Protein AF-A0A7R8ZG85-F1 (afdb_monomer_lite)

Sequence (135 aa):
MIFNLDDEHNVTETVLSVAPLQSQLGRVRPRSPQRVRIQPVKHQHTPPRERYGVDITPLSYVPGGKIEKYLGNLNFFFIRESTGIRECGGLSGFVHSFVTEVLAIVRAHVTALGGNAMVAYFISECILYHNPHKN

Organism: Timema douglasi (NCBI:txid61478)

Foldseek 3Di:
DDDDDDDDDDDDDDDDDDDDDDDDDDDDDPDDPDPPPPPPPPPPPDDPPPLPWAAEELAQADPPDDDPDDLDDDDDDDDDDDQDQPVQVHPVSVVVVVVVVVVVVVGVVCVVSVHRYDYNDDDPDDDDDDDPVRD

Structure (mmCIF, N/CA/C/O backbone):
data_AF-A0A7R8ZG85-F1
#
_entry.id   AF-A0A7R8ZG85-F1
#
loop_
_atom_site.group_PDB
_atom_site.id
_atom_site.type_symbol
_atom_site.label_atom_id
_atom_site.label_alt_id
_atom_site.label_comp_id
_atom_site.label_asym_id
_atom_site.label_entity_id
_atom_site.label_seq_id
_atom_site.pdbx_PDB_ins_code
_atom_site.Cartn_x
_atom_site.Cartn_y
_atom_site.Cartn_z
_atom_site.occupancy
_atom_site.B_iso_or_equiv
_atom_site.auth_seq_id
_atom_site.auth_comp_id
_atom_site.auth_asym_id
_atom_site.auth_atom_id
_atom_site.pdbx_PDB_model_num
ATOM 1 N N . MET A 1 1 ? -11.585 -18.136 -9.355 1.00 33.88 1 MET A N 1
ATOM 2 C CA . MET A 1 1 ? -11.687 -19.434 -10.053 1.00 33.88 1 MET A CA 1
ATOM 3 C C . MET A 1 1 ? -11.149 -20.480 -9.096 1.00 33.88 1 MET A C 1
ATOM 5 O O . MET A 1 1 ? -10.070 -20.262 -8.566 1.00 33.88 1 MET A O 1
ATOM 9 N N . ILE A 1 2 ? -11.937 -21.502 -8.771 1.00 27.31 2 ILE A N 1
ATOM 10 C CA . ILE A 1 2 ? -11.595 -22.532 -7.781 1.00 27.31 2 ILE A CA 1
ATOM 11 C C . ILE A 1 2 ? -11.533 -23.866 -8.520 1.00 27.31 2 ILE A C 1
ATOM 13 O O . ILE A 1 2 ? -12.447 -24.175 -9.281 1.00 27.31 2 ILE A O 1
ATOM 17 N N . PHE A 1 3 ? -10.463 -24.622 -8.288 1.00 40.59 3 PHE A N 1
ATOM 18 C CA . PHE A 1 3 ? -10.342 -26.025 -8.670 1.00 40.59 3 PHE A CA 1
ATOM 19 C C . PHE A 1 3 ? -10.447 -26.877 -7.403 1.00 40.59 3 PHE A C 1
ATOM 21 O O . PHE A 1 3 ? -9.854 -26.522 -6.384 1.00 40.59 3 PHE A O 1
ATOM 28 N N . ASN A 1 4 ? -11.187 -27.983 -7.482 1.00 35.12 4 ASN A N 1
ATOM 29 C CA . ASN A 1 4 ? -11.145 -29.058 -6.494 1.00 35.12 4 ASN A CA 1
ATOM 30 C C . ASN A 1 4 ? -10.158 -30.122 -6.990 1.00 35.12 4 ASN A C 1
ATOM 32 O O . ASN A 1 4 ? -10.197 -30.495 -8.162 1.00 35.12 4 ASN A O 1
ATOM 36 N N . LEU A 1 5 ? -9.270 -30.570 -6.104 1.00 44.44 5 LEU A N 1
ATOM 37 C CA . LEU A 1 5 ? -8.438 -31.756 -6.286 1.00 44.44 5 LEU A CA 1
ATOM 38 C C . LEU A 1 5 ? -9.166 -32.917 -5.607 1.00 44.44 5 LEU A C 1
ATOM 40 O O . LEU A 1 5 ? -9.214 -32.968 -4.380 1.00 44.44 5 LEU A O 1
ATOM 44 N N . ASP A 1 6 ? -9.747 -33.804 -6.408 1.00 49.00 6 ASP A N 1
ATOM 45 C CA . ASP A 1 6 ? -10.242 -35.096 -5.939 1.00 49.00 6 ASP A CA 1
ATOM 46 C C . ASP A 1 6 ? -9.100 -36.115 -6.079 1.00 49.00 6 ASP A C 1
ATOM 48 O O . ASP A 1 6 ? -8.894 -36.696 -7.144 1.00 49.00 6 ASP A O 1
ATOM 52 N N . ASP A 1 7 ? -8.338 -36.307 -5.002 1.00 46.00 7 ASP A N 1
ATOM 53 C CA . ASP A 1 7 ? -7.448 -37.458 -4.824 1.00 46.00 7 ASP A CA 1
ATOM 54 C C . ASP A 1 7 ? -8.172 -38.506 -3.967 1.00 46.00 7 ASP A C 1
ATOM 56 O O . ASP A 1 7 ? -8.141 -38.448 -2.739 1.00 46.00 7 ASP A O 1
ATOM 60 N N . GLU A 1 8 ? -8.817 -39.486 -4.603 1.00 36.16 8 GLU A N 1
ATOM 61 C CA . GLU A 1 8 ? -9.139 -40.760 -3.950 1.00 36.16 8 GLU A CA 1
ATOM 62 C C . GLU A 1 8 ? -9.266 -41.889 -4.985 1.00 36.16 8 GLU A C 1
ATOM 64 O O . GLU A 1 8 ? -10.233 -41.970 -5.736 1.00 36.16 8 GLU A O 1
ATOM 69 N N . HIS A 1 9 ? -8.284 -42.792 -5.013 1.00 43.16 9 HIS A N 1
ATOM 70 C CA . HIS A 1 9 ? -8.456 -44.159 -5.510 1.00 43.16 9 HIS A CA 1
ATOM 71 C C . HIS A 1 9 ? -7.779 -45.110 -4.521 1.00 43.16 9 HIS A C 1
ATOM 73 O O . HIS A 1 9 ? -6.597 -45.426 -4.640 1.00 43.16 9 HIS A O 1
ATOM 79 N N . ASN A 1 10 ? -8.542 -45.558 -3.523 1.00 35.50 10 ASN A N 1
ATOM 80 C CA . ASN A 1 10 ? -8.179 -46.701 -2.697 1.00 35.50 10 ASN A CA 1
ATOM 81 C C . ASN A 1 10 ? -8.802 -47.955 -3.326 1.00 35.50 10 ASN A C 1
ATOM 83 O O . ASN A 1 10 ? -10.022 -48.111 -3.364 1.00 35.50 10 ASN A O 1
ATOM 87 N N . VAL A 1 11 ? -7.956 -48.825 -3.874 1.00 33.81 11 VAL A N 1
ATOM 88 C CA . VAL A 1 11 ? -8.349 -50.104 -4.469 1.00 33.81 11 VAL A CA 1
ATOM 89 C C . VAL A 1 11 ? -8.599 -51.101 -3.343 1.00 33.81 11 VAL A C 1
ATOM 91 O O . VAL A 1 11 ? -7.674 -51.470 -2.629 1.00 33.81 11 VAL A O 1
ATOM 94 N N . THR A 1 12 ? -9.831 -51.587 -3.209 1.00 37.31 12 THR A N 1
ATOM 95 C CA . THR A 1 12 ? -10.088 -52.895 -2.590 1.00 37.31 12 THR A CA 1
ATOM 96 C C . THR A 1 12 ? -11.119 -53.652 -3.417 1.00 37.31 12 THR A C 1
ATOM 98 O O . THR A 1 12 ? -12.311 -53.355 -3.421 1.00 37.31 12 THR A O 1
ATOM 101 N N . GLU A 1 13 ? -10.610 -54.630 -4.162 1.00 31.33 13 GLU A N 1
ATOM 102 C CA . GLU A 1 13 ? -11.370 -55.720 -4.755 1.00 31.33 13 GLU A CA 1
ATOM 103 C C . GLU A 1 13 ? -12.037 -56.552 -3.652 1.00 31.33 13 GLU A C 1
ATOM 105 O O . GLU A 1 13 ? -11.422 -56.835 -2.624 1.00 31.33 13 GLU A O 1
ATOM 110 N N . THR A 1 14 ? -13.277 -56.989 -3.877 1.00 32.00 14 THR A N 1
ATOM 111 C CA . THR A 1 14 ? -13.670 -58.412 -3.985 1.00 32.00 14 THR A CA 1
ATOM 112 C C . THR A 1 14 ? -15.198 -58.500 -3.901 1.00 32.00 14 THR A C 1
ATOM 114 O O . THR A 1 14 ? -15.803 -58.239 -2.864 1.00 32.00 14 THR A O 1
ATOM 117 N N . VAL A 1 15 ? -15.832 -58.909 -4.999 1.00 33.78 15 VAL A N 1
ATOM 118 C CA . VAL A 1 15 ? -17.237 -59.338 -5.060 1.00 33.78 15 VAL A CA 1
ATOM 119 C C . VAL A 1 15 ? -17.230 -60.787 -5.540 1.00 33.78 15 VAL A C 1
ATOM 121 O O . VAL A 1 15 ? -16.478 -61.085 -6.463 1.00 33.78 15 VAL A O 1
ATOM 124 N N . LEU A 1 16 ? -18.056 -61.662 -4.944 1.00 34.44 16 LEU A N 1
ATOM 125 C CA . LEU A 1 16 ? -19.057 -62.490 -5.653 1.00 34.44 16 LEU A CA 1
ATOM 126 C C . LEU A 1 16 ? -19.805 -63.485 -4.728 1.00 34.44 16 LEU A C 1
ATOM 128 O O . LEU A 1 16 ? -19.185 -64.378 -4.168 1.00 34.44 16 LEU A O 1
ATOM 132 N N . SER A 1 17 ? -21.148 -63.334 -4.714 1.00 34.19 17 SER A N 1
ATOM 133 C CA . SER A 1 17 ? -22.242 -64.349 -4.765 1.00 34.19 17 SER A CA 1
ATOM 134 C C . SER A 1 17 ? -22.358 -65.395 -3.624 1.00 34.19 17 SER A C 1
ATOM 136 O O . SER A 1 17 ? -21.356 -65.916 -3.170 1.00 34.19 17 SER A O 1
ATOM 138 N N . VAL A 1 18 ? -23.521 -65.801 -3.070 1.00 32.84 18 VAL A N 1
ATOM 139 C CA . VAL A 1 18 ? -24.804 -66.263 -3.663 1.00 32.84 18 VAL A CA 1
ATOM 140 C C . VAL A 1 18 ? -25.911 -66.334 -2.561 1.00 32.84 18 VAL A C 1
ATOM 142 O O . VAL A 1 18 ? -25.589 -66.529 -1.392 1.00 32.84 18 VAL A O 1
ATOM 145 N N . ALA A 1 19 ? -27.205 -66.215 -2.911 1.00 34.56 19 ALA A N 1
ATOM 146 C CA . ALA A 1 19 ? -28.404 -66.402 -2.040 1.00 34.56 19 ALA A CA 1
ATOM 147 C C . ALA A 1 19 ? -28.819 -67.910 -1.916 1.00 34.56 19 ALA A C 1
ATOM 149 O O . ALA A 1 19 ? -28.210 -68.684 -2.658 1.00 34.56 19 ALA A O 1
ATOM 150 N N . PRO A 1 20 ? -29.811 -68.399 -1.096 1.00 41.91 20 PRO A N 1
ATOM 151 C CA . PRO A 1 20 ? -31.228 -67.955 -1.057 1.00 41.91 20 PRO A CA 1
ATOM 152 C C . PRO A 1 20 ? -32.024 -68.115 0.288 1.00 41.91 20 PRO A C 1
ATOM 154 O O . PRO A 1 20 ? -31.490 -68.455 1.337 1.00 41.91 20 PRO A O 1
ATOM 157 N N . LEU A 1 21 ? -33.335 -67.814 0.204 1.00 36.84 21 LEU A N 1
ATOM 158 C CA . LEU A 1 21 ? -34.424 -67.727 1.203 1.00 36.84 21 LEU A CA 1
ATOM 159 C C . LEU A 1 21 ? -34.517 -68.795 2.320 1.00 36.84 21 LEU A C 1
ATOM 161 O O . LEU A 1 21 ? -34.524 -69.985 2.022 1.00 36.84 21 LEU A O 1
ATOM 165 N N . GLN A 1 22 ? -34.908 -68.358 3.534 1.00 35.78 22 GLN A N 1
ATOM 166 C CA . GLN A 1 22 ? -35.977 -68.998 4.329 1.00 35.78 22 GLN A CA 1
ATOM 167 C C . GLN A 1 22 ? -36.549 -68.082 5.437 1.00 35.78 22 GLN A C 1
ATOM 169 O O . GLN A 1 22 ? -35.855 -67.289 6.064 1.00 35.78 22 GLN A O 1
ATOM 174 N N . SER A 1 23 ? -37.863 -68.193 5.628 1.00 38.19 23 SER A N 1
ATOM 175 C CA . SER A 1 23 ? -38.738 -67.510 6.590 1.00 38.19 23 SER A CA 1
ATOM 176 C C . SER A 1 23 ? -38.527 -67.945 8.049 1.00 38.19 23 SER A C 1
ATOM 178 O O . SER A 1 23 ? -38.319 -69.136 8.257 1.00 38.19 23 SER A O 1
ATOM 180 N N . GLN A 1 24 ? -38.744 -67.045 9.029 1.00 35.88 24 GLN A N 1
ATOM 181 C CA . GLN A 1 24 ? -39.649 -67.180 10.206 1.00 35.88 24 GLN A CA 1
ATOM 182 C C . GLN A 1 24 ? -39.291 -66.187 11.347 1.00 35.88 24 GLN A C 1
ATOM 184 O O . GLN A 1 24 ? -38.131 -65.921 11.627 1.00 35.88 24 GLN A O 1
ATOM 189 N N . LEU A 1 25 ? -40.354 -65.639 11.954 1.00 40.06 25 LEU A N 1
ATOM 190 C CA . LEU A 1 25 ? -40.526 -64.938 13.241 1.00 40.06 25 LEU A CA 1
ATOM 191 C C . LEU A 1 25 ? -39.320 -64.292 13.962 1.00 40.06 25 LEU A C 1
ATOM 193 O O . LEU A 1 25 ? -38.458 -64.963 14.514 1.00 40.06 25 LEU A O 1
ATOM 197 N N . GLY A 1 26 ? -39.404 -62.970 14.168 1.00 39.25 26 GLY A N 1
ATOM 198 C CA . GLY A 1 26 ? -38.603 -62.274 15.182 1.00 39.25 26 GLY A CA 1
ATOM 199 C C . GLY A 1 26 ? -38.522 -60.768 14.960 1.00 39.25 26 GLY A C 1
ATOM 200 O O . GLY A 1 26 ? -37.632 -60.268 14.283 1.00 39.25 26 GLY A O 1
ATOM 201 N N . ARG A 1 27 ? -39.464 -60.013 15.527 1.00 48.69 27 ARG A N 1
ATOM 202 C CA . ARG A 1 27 ? -39.500 -58.548 15.459 1.00 48.69 27 ARG A CA 1
ATOM 203 C C . ARG A 1 27 ? -38.385 -57.963 16.338 1.00 48.69 27 ARG A C 1
ATOM 205 O O . ARG A 1 27 ? -38.602 -57.746 17.524 1.00 48.69 27 ARG A O 1
ATOM 212 N N . VAL A 1 28 ? -37.226 -57.647 15.762 1.00 46.44 28 VAL A N 1
ATOM 213 C CA . VAL A 1 28 ? -36.213 -56.795 16.408 1.00 46.44 28 VAL A CA 1
ATOM 214 C C . VAL A 1 28 ? -36.093 -55.517 15.593 1.00 46.44 28 VAL A C 1
ATOM 216 O O . VAL A 1 28 ? -35.582 -55.511 14.479 1.00 46.44 28 VAL A O 1
ATOM 219 N N . ARG A 1 29 ? -36.633 -54.420 16.136 1.00 50.50 29 ARG A N 1
ATOM 220 C CA . ARG A 1 29 ? -36.471 -53.084 15.552 1.00 50.50 29 ARG A CA 1
ATOM 221 C C . ARG A 1 29 ? -34.973 -52.750 15.558 1.00 50.50 29 ARG A C 1
ATOM 223 O O . ARG A 1 29 ? -34.403 -52.711 16.652 1.00 50.50 29 ARG A O 1
ATOM 230 N N . PRO A 1 30 ? -34.328 -52.487 14.410 1.00 50.69 30 PRO A N 1
ATOM 231 C CA . PRO A 1 30 ? -32.962 -51.994 14.423 1.00 50.69 30 PRO A CA 1
ATOM 232 C C . PRO A 1 30 ? -32.973 -50.600 15.056 1.00 50.69 30 PRO A C 1
ATOM 234 O O . PRO A 1 30 ? -33.727 -49.715 14.647 1.00 50.69 30 PRO A O 1
ATOM 237 N N . ARG A 1 31 ? -32.178 -50.427 16.115 1.00 57.62 31 ARG A N 1
ATOM 238 C CA . ARG A 1 31 ? -31.925 -49.114 16.711 1.00 57.62 31 ARG A CA 1
ATOM 239 C C . ARG A 1 31 ? -31.342 -48.224 15.616 1.00 57.62 31 ARG A C 1
ATOM 241 O O . ARG A 1 31 ? -30.381 -48.609 14.957 1.00 57.62 31 ARG A O 1
ATOM 248 N N . SER A 1 32 ? -31.949 -47.058 15.420 1.00 56.03 32 SER A N 1
ATOM 249 C CA . SER A 1 32 ? -31.453 -46.008 14.532 1.00 56.03 32 SER A CA 1
ATOM 250 C C . SER A 1 32 ? -29.955 -45.784 14.772 1.00 56.03 32 SER A C 1
ATOM 252 O O . SER A 1 32 ? -29.579 -45.634 15.941 1.00 56.03 32 SER A O 1
ATOM 254 N N . PRO A 1 33 ? -29.105 -45.746 13.727 1.00 56.94 33 PRO A N 1
ATOM 255 C CA . PRO A 1 33 ? -27.699 -45.428 13.906 1.00 56.94 33 PRO A CA 1
ATOM 256 C C . PRO A 1 33 ? -27.609 -44.070 14.593 1.00 56.94 33 PRO A C 1
ATOM 258 O O . PRO A 1 33 ? -28.224 -43.092 14.159 1.00 56.94 33 PRO A O 1
ATOM 261 N N . GLN A 1 34 ? -26.903 -44.037 15.722 1.00 58.12 34 GLN A N 1
ATOM 262 C CA . GLN A 1 34 ? -26.603 -42.804 16.427 1.00 58.12 34 GLN A CA 1
ATOM 263 C C . GLN A 1 34 ? -25.923 -41.886 15.414 1.00 58.12 34 GLN A C 1
ATOM 265 O O . GLN A 1 34 ? -24.818 -42.169 14.954 1.00 58.12 34 GLN A O 1
ATOM 270 N N . ARG A 1 35 ? -26.617 -40.815 15.020 1.00 51.28 35 ARG A N 1
ATOM 271 C CA . ARG A 1 35 ? -26.054 -39.754 14.194 1.00 51.28 35 ARG A CA 1
ATOM 272 C C . ARG A 1 35 ? -24.849 -39.221 14.956 1.00 51.28 35 ARG A C 1
ATOM 274 O O . ARG A 1 35 ? -25.015 -38.451 15.901 1.00 51.28 35 ARG A O 1
ATOM 281 N N . VAL A 1 36 ? -23.653 -39.662 14.572 1.00 58.69 36 VAL A N 1
ATOM 282 C CA . VAL A 1 36 ? -22.409 -39.053 15.021 1.00 58.69 36 VAL A CA 1
ATOM 283 C C . VAL A 1 36 ? -22.527 -37.602 14.594 1.00 58.69 36 VAL A C 1
ATOM 285 O O . VAL A 1 36 ? -22.575 -37.278 13.408 1.00 58.69 36 VAL A O 1
ATOM 288 N N . ARG A 1 37 ? -22.715 -36.727 15.579 1.00 55.81 37 ARG A N 1
ATOM 289 C CA . ARG A 1 37 ? -22.730 -35.288 15.377 1.00 55.81 37 ARG A CA 1
ATOM 290 C C . ARG A 1 37 ? -21.311 -34.920 14.970 1.00 55.81 37 ARG A C 1
ATOM 292 O O . ARG A 1 37 ? -20.485 -34.637 15.831 1.00 55.81 37 ARG A O 1
ATOM 299 N N . ILE A 1 38 ? -21.036 -34.961 13.667 1.00 58.84 38 ILE A N 1
ATOM 300 C CA . ILE A 1 38 ? -19.872 -34.309 13.083 1.00 58.84 38 ILE A CA 1
ATOM 301 C C . ILE A 1 38 ? -20.067 -32.839 13.430 1.00 58.84 38 ILE A C 1
ATOM 303 O O . ILE A 1 38 ? -20.936 -32.156 12.885 1.00 58.84 38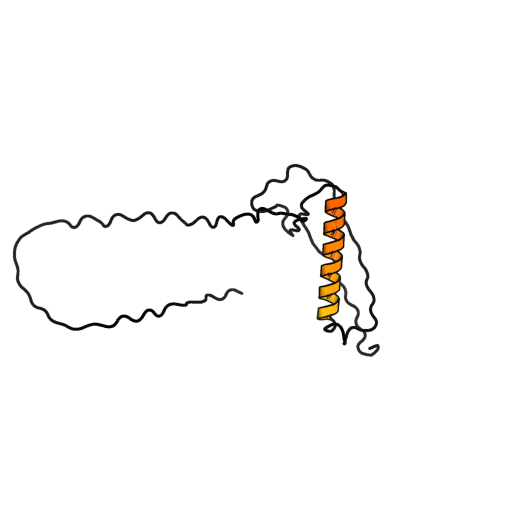 ILE A O 1
ATOM 307 N N . GLN A 1 39 ? -19.363 -32.390 14.466 1.00 62.44 39 GLN A N 1
ATOM 308 C CA . GLN A 1 39 ? -19.280 -30.973 14.756 1.00 62.44 39 GLN A CA 1
ATOM 309 C C . GLN A 1 39 ? -18.689 -30.336 13.497 1.00 62.44 39 GLN A C 1
ATOM 311 O O . GLN A 1 39 ? -17.698 -30.871 12.994 1.00 62.44 39 GLN A O 1
ATOM 316 N N . PRO A 1 40 ? -19.283 -29.262 12.947 1.00 57.03 40 PRO A N 1
ATOM 317 C CA . PRO A 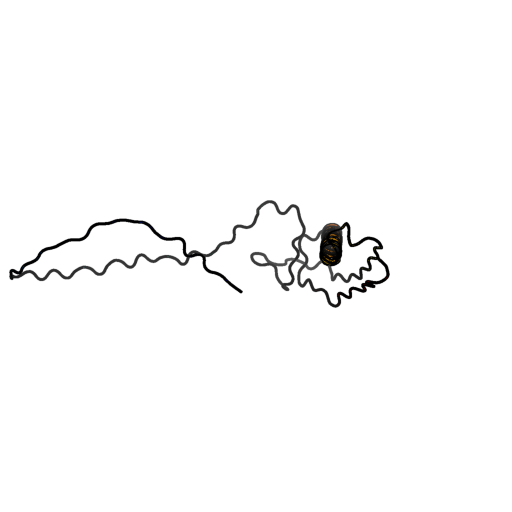1 40 ? -18.650 -28.567 11.841 1.00 57.03 40 PRO A CA 1
ATOM 318 C C . PRO A 1 40 ? -17.253 -28.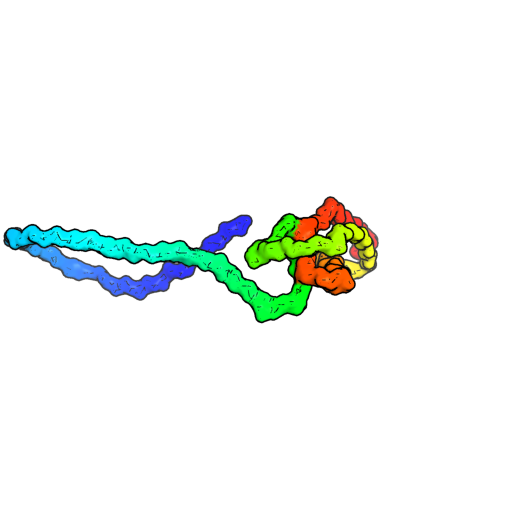195 12.320 1.00 57.03 40 PRO A C 1
ATOM 320 O O . PRO A 1 40 ? -17.108 -27.531 13.352 1.00 57.03 40 PRO A O 1
ATOM 323 N N . VAL A 1 41 ? -16.240 -28.705 11.618 1.00 59.47 41 VAL A N 1
ATOM 324 C CA . VAL A 1 41 ? -14.852 -28.323 11.827 1.00 59.47 41 VAL A CA 1
ATOM 325 C C . VAL A 1 41 ? -14.842 -26.819 11.632 1.00 59.47 41 VAL A C 1
ATOM 327 O O . VAL A 1 41 ? -14.945 -26.318 10.515 1.00 59.47 41 VAL A O 1
ATOM 330 N N . LYS A 1 42 ? -14.829 -26.070 12.737 1.00 58.78 42 LYS A N 1
ATOM 331 C CA . LYS A 1 42 ? -14.530 -24.652 12.670 1.00 58.78 42 LYS A CA 1
ATOM 332 C C . LYS A 1 42 ? -13.137 -24.626 12.073 1.00 58.78 42 LYS A C 1
ATOM 334 O O . LYS A 1 42 ? -12.207 -25.101 12.721 1.00 58.78 42 LYS A O 1
ATOM 339 N N . HIS A 1 43 ? -13.005 -24.115 10.855 1.00 58.28 43 HIS A N 1
ATOM 340 C CA . HIS A 1 43 ? -11.718 -23.710 10.314 1.00 58.28 43 HIS A CA 1
ATOM 341 C C . HIS A 1 43 ? -11.214 -22.560 11.196 1.00 58.28 43 HIS A C 1
ATOM 343 O O . HIS A 1 43 ? -11.330 -21.382 10.869 1.00 58.28 43 HIS A O 1
ATOM 349 N N . GLN A 1 44 ? -10.744 -22.900 12.397 1.00 59.12 44 GLN A N 1
ATOM 350 C CA . GLN A 1 44 ? -9.899 -22.042 13.193 1.00 59.12 44 GLN A CA 1
ATOM 351 C C . GLN A 1 44 ? -8.590 -22.000 12.426 1.00 59.12 44 GLN A C 1
ATOM 353 O O . GLN A 1 44 ? -7.739 -22.870 12.577 1.00 59.12 44 GLN A O 1
ATOM 358 N N . HIS A 1 45 ? -8.463 -21.003 11.553 1.00 60.62 45 HIS A N 1
ATOM 359 C CA . HIS A 1 45 ? -7.154 -20.571 11.111 1.00 60.62 45 HIS A CA 1
ATOM 360 C C . HIS A 1 45 ? -6.364 -20.239 12.376 1.00 60.62 45 HIS A C 1
ATOM 362 O O . HIS A 1 45 ? -6.694 -19.304 13.110 1.00 60.62 45 HIS A O 1
ATOM 368 N N . THR A 1 46 ? -5.380 -21.081 12.674 1.00 58.59 46 THR A N 1
ATOM 369 C CA . THR A 1 46 ? -4.377 -20.826 13.697 1.00 58.59 46 THR A CA 1
ATOM 370 C C . THR A 1 46 ? -3.728 -19.478 13.389 1.00 58.59 46 THR A C 1
ATOM 372 O O . THR A 1 46 ? -3.345 -19.231 12.243 1.00 58.59 46 THR A O 1
ATOM 375 N N . PRO A 1 47 ? -3.598 -18.574 14.372 1.00 55.34 47 PRO A N 1
ATOM 376 C CA . PRO A 1 47 ? -2.795 -17.386 14.165 1.00 55.34 47 PRO A CA 1
ATOM 377 C C . PRO A 1 47 ? -1.335 -17.850 14.095 1.00 55.34 47 PRO A C 1
ATOM 379 O O . PRO A 1 47 ? -0.913 -18.604 14.978 1.00 55.34 47 PRO A O 1
ATOM 382 N N . PRO A 1 48 ? -0.531 -17.419 13.111 1.00 55.38 48 PRO A N 1
ATOM 383 C CA . PRO A 1 48 ? 0.910 -17.564 13.217 1.00 55.38 48 PRO A CA 1
ATOM 384 C C . PRO A 1 48 ? 1.363 -16.731 14.421 1.00 55.38 48 PRO A C 1
ATOM 386 O O . PRO A 1 48 ? 1.419 -15.500 14.375 1.00 55.38 48 PRO A O 1
ATOM 389 N N . ARG A 1 49 ? 1.592 -17.400 15.552 1.00 57.41 49 ARG A N 1
ATOM 390 C CA . ARG A 1 49 ? 2.197 -16.815 16.746 1.00 57.41 49 ARG A CA 1
ATOM 391 C C . ARG A 1 49 ? 3.692 -16.680 16.506 1.00 57.41 49 ARG A C 1
ATOM 393 O O . ARG A 1 49 ? 4.443 -17.512 16.978 1.00 57.41 49 ARG A O 1
ATOM 400 N N . GLU A 1 50 ? 4.052 -15.641 15.759 1.00 52.03 50 GLU A N 1
ATOM 401 C CA . GLU A 1 50 ? 5.316 -14.893 15.821 1.00 52.03 50 GLU A CA 1
ATOM 402 C C . GLU A 1 50 ? 5.192 -13.708 14.843 1.00 52.03 50 GLU A C 1
ATOM 404 O O . GLU A 1 50 ? 5.798 -13.673 13.777 1.00 52.03 50 GLU A O 1
ATOM 409 N N . ARG A 1 51 ? 4.287 -12.758 15.124 1.00 56.66 51 ARG A N 1
ATOM 410 C CA . ARG A 1 51 ? 4.060 -11.594 14.245 1.00 56.66 51 ARG A CA 1
ATOM 411 C C . ARG A 1 51 ? 5.170 -10.564 14.454 1.00 56.66 51 ARG A C 1
ATOM 413 O O . ARG A 1 51 ? 4.943 -9.498 15.015 1.00 56.66 51 ARG A O 1
ATOM 420 N N . TYR A 1 52 ? 6.379 -10.880 14.004 1.00 58.78 52 TYR A N 1
ATOM 421 C CA . TYR A 1 52 ? 7.426 -9.881 13.805 1.00 58.78 52 TYR A CA 1
ATOM 422 C C . TYR A 1 52 ? 7.163 -9.175 12.464 1.00 58.78 52 TYR A C 1
ATOM 424 O O . TYR A 1 52 ? 7.853 -9.382 11.471 1.00 58.78 52 TYR A O 1
ATOM 432 N N . GLY A 1 53 ? 6.071 -8.413 12.386 1.00 82.25 53 GLY A N 1
ATOM 433 C CA . GLY A 1 53 ? 5.684 -7.736 11.153 1.00 82.25 53 GLY A CA 1
ATOM 434 C C . GLY A 1 53 ? 4.352 -7.006 11.251 1.00 82.25 53 GLY A C 1
ATOM 435 O O . GLY A 1 53 ? 3.488 -7.365 12.047 1.00 82.25 53 GLY A O 1
ATOM 436 N N . VAL A 1 54 ? 4.207 -5.972 10.425 1.00 93.69 54 VAL A N 1
ATOM 437 C CA . VAL A 1 54 ? 2.957 -5.227 10.265 1.00 93.69 54 VAL A CA 1
ATOM 438 C C . VAL A 1 54 ? 2.038 -5.972 9.305 1.00 93.69 54 VAL A C 1
ATOM 440 O O . VAL A 1 54 ? 2.409 -6.215 8.152 1.00 93.69 54 VAL A O 1
ATOM 443 N N . ASP A 1 55 ? 0.825 -6.267 9.762 1.00 93.25 55 ASP A N 1
ATOM 444 C CA . ASP A 1 55 ? -0.213 -6.882 8.939 1.00 93.25 55 ASP A CA 1
ATOM 445 C C . ASP A 1 55 ? -0.896 -5.838 8.058 1.00 93.25 55 ASP A C 1
ATOM 447 O O . ASP A 1 55 ? -1.437 -4.853 8.550 1.00 93.25 55 ASP A O 1
ATOM 451 N N . ILE A 1 56 ? -0.914 -6.059 6.746 1.00 94.69 56 ILE A N 1
ATOM 452 C CA . ILE A 1 56 ? -1.613 -5.183 5.801 1.00 94.69 56 ILE A CA 1
ATOM 453 C C . ILE A 1 56 ? -2.845 -5.912 5.276 1.00 94.69 56 ILE A C 1
ATOM 455 O O . ILE A 1 56 ? -2.736 -7.026 4.767 1.00 94.69 56 ILE A O 1
ATOM 459 N N . THR A 1 57 ? -4.012 -5.278 5.374 1.00 95.38 57 THR A N 1
ATOM 460 C CA . THR A 1 57 ? -5.269 -5.822 4.857 1.00 95.38 57 THR A CA 1
ATOM 461 C C . THR A 1 57 ? -6.057 -4.770 4.074 1.00 95.38 57 THR A C 1
ATOM 463 O O . THR A 1 57 ? -6.160 -3.620 4.513 1.00 95.38 57 THR A O 1
ATOM 466 N N . PRO A 1 58 ? -6.652 -5.140 2.923 1.00 96.12 58 PRO A N 1
ATOM 467 C CA . PRO A 1 58 ? -7.576 -4.262 2.2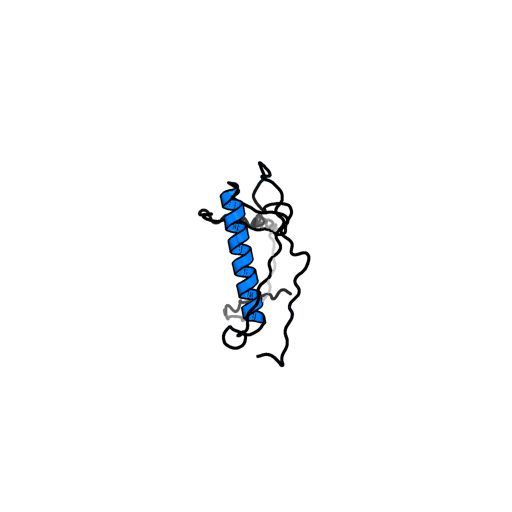11 1.00 96.12 58 PRO A CA 1
ATOM 468 C C . PRO A 1 58 ? -8.930 -4.138 2.925 1.00 96.12 58 PRO A C 1
ATOM 470 O O . PRO A 1 58 ? -9.712 -3.241 2.629 1.00 96.12 58 PRO A O 1
ATOM 473 N N . LEU A 1 59 ? -9.228 -5.030 3.874 1.00 96.25 59 LEU A N 1
ATOM 474 C CA . LEU A 1 59 ? -10.466 -4.990 4.646 1.00 96.25 59 LEU A CA 1
ATOM 475 C C . LEU A 1 59 ? -10.422 -3.855 5.671 1.00 96.25 59 LEU A C 1
ATOM 477 O O . LEU A 1 59 ? -9.378 -3.570 6.252 1.00 96.25 59 LEU A O 1
ATOM 481 N N . SER A 1 60 ? -11.578 -3.272 5.985 1.00 94.81 60 SER A N 1
ATOM 482 C CA . SER A 1 60 ? -11.708 -2.272 7.058 1.00 94.81 60 SER A CA 1
ATOM 483 C C . SER A 1 60 ? -11.576 -2.860 8.473 1.00 94.81 60 SER A C 1
ATOM 485 O O . SER A 1 60 ? -11.678 -2.131 9.454 1.00 94.81 60 SER A O 1
ATOM 487 N N . TYR A 1 61 ? -11.374 -4.175 8.594 1.00 93.94 61 TYR A N 1
ATOM 488 C CA . TYR A 1 61 ? -11.192 -4.892 9.854 1.00 93.94 61 TYR A CA 1
ATOM 489 C C . TYR A 1 61 ? -10.116 -5.978 9.716 1.00 93.94 61 TYR A C 1
ATOM 491 O O . TYR A 1 61 ? -9.791 -6.414 8.611 1.00 93.94 61 TYR A O 1
ATOM 499 N N . VAL A 1 62 ? -9.586 -6.451 10.847 1.00 91.62 62 VAL A N 1
ATOM 500 C CA . VAL A 1 62 ? -8.618 -7.558 10.893 1.00 91.62 62 VAL A CA 1
ATOM 501 C C . VAL A 1 62 ? -9.348 -8.855 11.264 1.00 91.62 62 VAL A C 1
ATOM 503 O O . VAL A 1 62 ? -9.893 -8.942 12.367 1.00 91.62 62 VAL A O 1
ATOM 506 N N . PRO A 1 63 ? -9.389 -9.876 10.388 1.00 89.50 63 PRO A N 1
ATOM 507 C CA . PRO A 1 63 ? -10.004 -11.157 10.720 1.00 89.50 63 PRO A CA 1
ATOM 508 C C . PRO A 1 63 ? -9.349 -11.801 11.947 1.00 89.50 63 PRO A C 1
ATOM 510 O O . PRO A 1 63 ? -8.128 -11.904 12.028 1.00 89.50 63 PRO A O 1
ATOM 513 N N . GLY A 1 64 ? -10.164 -12.243 12.906 1.00 87.94 64 GLY A N 1
ATOM 514 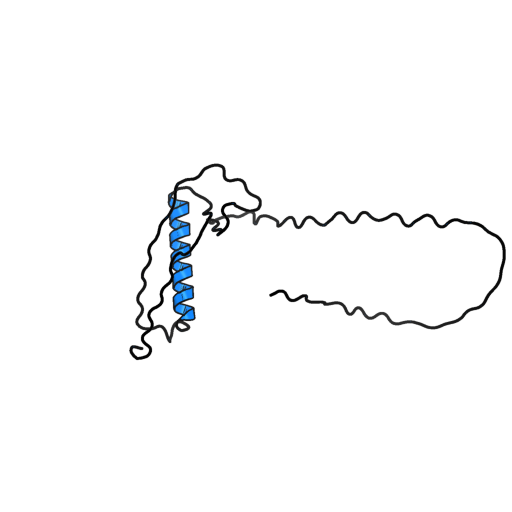C CA . GLY A 1 64 ? -9.675 -12.868 14.141 1.00 87.94 64 GLY A CA 1
ATOM 515 C C . GLY A 1 64 ? -9.091 -11.896 15.174 1.00 87.94 64 GLY A C 1
ATOM 516 O O . GLY A 1 64 ? -8.633 -12.347 16.220 1.00 87.94 64 GLY A O 1
ATOM 517 N N . GLY A 1 65 ? -9.129 -10.585 14.917 1.00 87.19 65 GLY A N 1
ATOM 518 C CA . GLY A 1 65 ? -8.686 -9.545 15.843 1.00 87.19 65 GLY A CA 1
ATOM 519 C C . GLY A 1 65 ? -9.742 -8.462 16.057 1.00 87.19 65 GLY A C 1
ATOM 520 O O . GLY A 1 65 ? -10.747 -8.387 15.350 1.00 87.19 65 GLY A O 1
ATOM 521 N N . LYS A 1 66 ? -9.502 -7.598 17.045 1.00 93.56 66 LYS A N 1
ATOM 522 C CA . LYS A 1 66 ? -10.283 -6.380 17.285 1.00 93.56 66 LYS A CA 1
ATOM 523 C C . LYS A 1 66 ? -9.340 -5.183 17.247 1.00 93.56 66 LYS A C 1
ATOM 525 O O . LYS A 1 66 ? -8.257 -5.237 17.818 1.00 93.56 66 LYS A O 1
ATOM 530 N N . ILE A 1 67 ? -9.761 -4.109 16.585 1.00 95.06 67 ILE A N 1
ATOM 531 C CA . ILE A 1 67 ? -9.009 -2.853 16.549 1.00 95.06 67 ILE A CA 1
ATOM 532 C C . ILE A 1 67 ? -9.264 -2.111 17.865 1.00 95.06 67 ILE A C 1
ATOM 534 O O . ILE A 1 67 ? -10.406 -1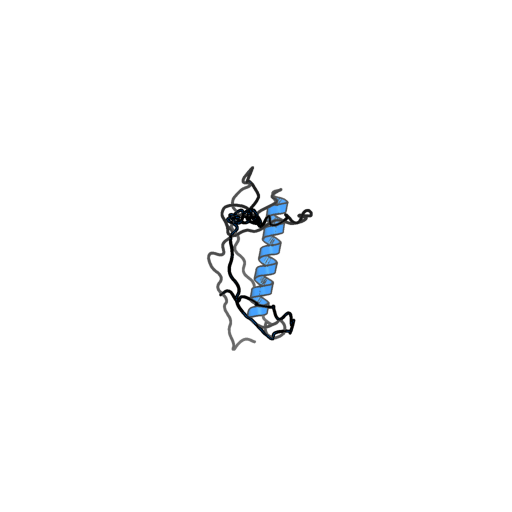.762 18.165 1.00 95.06 67 ILE A O 1
ATOM 538 N N . GLU A 1 68 ? -8.214 -1.897 18.656 1.00 95.31 68 GLU A N 1
ATOM 539 C CA . GLU A 1 68 ? -8.298 -1.164 19.928 1.00 95.31 68 GLU A CA 1
ATOM 540 C C . GLU A 1 68 ? -8.165 0.346 19.733 1.00 95.31 68 GLU A C 1
ATOM 542 O O . GLU A 1 68 ? -8.877 1.123 20.368 1.00 95.31 68 GLU A O 1
ATOM 547 N N . LYS A 1 69 ? -7.264 0.767 18.839 1.00 95.69 69 LYS A N 1
ATOM 548 C CA . LYS A 1 69 ? -6.954 2.174 18.593 1.00 95.69 69 LYS A CA 1
ATOM 549 C C . LYS A 1 69 ? -6.507 2.395 17.151 1.00 95.69 69 LYS A C 1
ATOM 551 O O . LYS A 1 69 ? -5.695 1.637 16.630 1.00 95.69 69 LYS A O 1
ATOM 556 N N . TYR A 1 70 ? -6.992 3.475 16.543 1.00 96.44 70 TYR A N 1
ATOM 557 C CA . TYR A 1 70 ? -6.479 3.985 15.271 1.00 96.44 70 TYR A CA 1
ATOM 558 C C . TYR A 1 70 ? -5.361 5.001 15.526 1.00 96.44 70 TYR A C 1
ATOM 560 O O . TYR A 1 70 ? -5.500 5.872 16.387 1.00 96.44 70 TYR A O 1
ATOM 568 N N . LEU A 1 71 ? -4.255 4.887 14.787 1.00 96.00 71 LEU A N 1
ATOM 569 C CA . LEU A 1 71 ? -3.080 5.760 14.930 1.00 96.00 71 LEU A CA 1
ATOM 570 C C . LEU A 1 71 ? -3.034 6.899 13.901 1.00 96.00 71 LEU A C 1
ATOM 572 O O . LEU A 1 71 ? -2.199 7.789 14.015 1.00 96.00 71 LEU A O 1
ATOM 576 N N . GLY A 1 72 ? -3.943 6.893 12.926 1.00 95.31 72 GLY A N 1
ATOM 577 C CA . GLY A 1 72 ? -4.041 7.905 11.879 1.00 95.31 72 GLY A CA 1
ATOM 578 C C . GLY A 1 72 ? -4.304 7.290 10.509 1.00 95.31 72 GLY A C 1
ATOM 579 O O . GLY A 1 72 ? -4.349 6.068 10.362 1.00 95.31 72 GLY A O 1
ATOM 580 N N . ASN A 1 73 ? -4.467 8.158 9.513 1.00 95.12 73 ASN A N 1
ATOM 581 C CA . ASN A 1 73 ? -4.624 7.772 8.114 1.00 95.12 73 ASN A CA 1
ATOM 582 C C . ASN A 1 73 ? -3.299 7.962 7.379 1.00 95.12 73 ASN A C 1
ATOM 584 O O . ASN A 1 73 ? -2.596 8.943 7.618 1.00 95.12 73 ASN A O 1
ATOM 588 N N . LEU A 1 74 ? -2.993 7.054 6.454 1.00 94.25 74 LEU A N 1
ATOM 589 C CA . LEU A 1 74 ? -1.803 7.132 5.613 1.00 94.25 74 LEU A CA 1
ATOM 590 C C . LEU A 1 74 ? -2.206 7.456 4.178 1.00 94.25 74 LEU A C 1
ATOM 592 O O . LEU A 1 74 ? -3.161 6.886 3.655 1.00 94.25 74 LEU A O 1
ATOM 596 N N . ASN A 1 75 ? -1.465 8.361 3.546 1.00 95.44 75 ASN A N 1
ATOM 597 C CA . ASN A 1 75 ? -1.613 8.680 2.134 1.00 95.44 75 ASN A CA 1
ATOM 598 C C . ASN A 1 75 ? -0.218 8.811 1.519 1.00 95.44 75 ASN A C 1
ATOM 600 O O . ASN A 1 75 ? 0.567 9.657 1.947 1.00 95.44 75 ASN A O 1
ATOM 604 N N . PHE A 1 76 ? 0.093 7.951 0.552 1.00 94.56 76 PHE A N 1
ATOM 605 C CA . PHE A 1 76 ? 1.397 7.903 -0.093 1.00 94.56 76 PHE A CA 1
ATOM 606 C C . PHE A 1 76 ? 1.260 8.060 -1.601 1.00 94.56 76 PHE A C 1
ATOM 608 O O . PHE A 1 76 ? 0.368 7.483 -2.218 1.00 94.56 76 PHE A O 1
ATOM 615 N N . PHE A 1 77 ? 2.221 8.765 -2.189 1.00 95.62 77 PHE A N 1
ATOM 616 C CA . PHE A 1 77 ? 2.388 8.883 -3.630 1.00 95.62 77 PHE A CA 1
ATOM 617 C C . PHE A 1 77 ? 3.811 8.449 -3.969 1.00 95.62 77 PHE A C 1
ATOM 619 O O . PHE A 1 77 ? 4.772 9.008 -3.440 1.00 95.62 77 PHE A O 1
ATOM 626 N N . PHE A 1 78 ? 3.944 7.435 -4.822 1.00 95.81 78 PHE A N 1
ATOM 627 C CA . PHE A 1 78 ? 5.234 6.878 -5.218 1.00 95.81 78 PHE A CA 1
ATOM 628 C C . PHE A 1 78 ? 5.410 6.982 -6.727 1.00 95.81 78 PHE A C 1
ATOM 630 O O . PHE A 1 78 ? 4.484 6.713 -7.489 1.00 95.81 78 PHE A O 1
ATOM 637 N N . ILE A 1 79 ? 6.619 7.338 -7.149 1.00 94.88 79 ILE A N 1
ATOM 638 C CA . ILE A 1 79 ? 7.025 7.398 -8.552 1.00 94.88 79 ILE A CA 1
ATOM 639 C C . ILE A 1 79 ? 8.362 6.667 -8.652 1.00 94.88 79 ILE A C 1
ATOM 641 O O . ILE A 1 79 ? 9.248 6.883 -7.826 1.00 94.88 79 ILE A O 1
ATOM 645 N N . ARG A 1 80 ? 8.501 5.795 -9.652 1.00 93.19 80 ARG A N 1
ATOM 646 C CA . ARG A 1 80 ? 9.739 5.066 -9.941 1.00 93.19 80 ARG A CA 1
ATOM 647 C C . ARG A 1 80 ? 10.041 5.145 -11.430 1.00 93.19 80 ARG A C 1
ATOM 649 O O . ARG A 1 80 ? 9.161 4.902 -12.249 1.00 93.19 80 ARG A O 1
ATOM 656 N N . GLU A 1 81 ? 11.296 5.422 -11.757 1.00 91.38 81 GLU A N 1
ATOM 657 C CA . GLU A 1 81 ? 11.827 5.401 -13.120 1.00 91.38 81 GLU A CA 1
ATOM 658 C C . GLU A 1 81 ? 12.886 4.295 -13.239 1.00 91.38 81 GLU A C 1
ATOM 660 O O . GLU A 1 81 ? 13.638 4.039 -12.297 1.00 91.38 81 GLU A O 1
ATOM 665 N N . SER A 1 82 ? 12.928 3.605 -14.380 1.00 86.50 82 SER A N 1
ATOM 666 C CA . SER A 1 82 ? 13.992 2.657 -14.717 1.00 86.50 82 SER A CA 1
ATOM 667 C C . SER A 1 82 ? 14.266 2.695 -16.213 1.00 86.50 82 SER A C 1
ATOM 669 O O . SER A 1 82 ? 13.344 2.812 -17.018 1.00 86.50 82 SER A O 1
ATOM 671 N N . THR A 1 83 ? 15.538 2.564 -16.577 1.00 84.44 83 THR A N 1
ATOM 672 C CA . THR A 1 83 ? 15.990 2.483 -17.968 1.00 84.44 83 THR A CA 1
ATOM 673 C C . THR A 1 83 ? 16.199 1.044 -18.438 1.00 84.44 83 THR A C 1
ATOM 675 O O . THR A 1 83 ? 16.253 0.828 -19.640 1.00 84.44 83 THR A O 1
ATOM 678 N N . GLY A 1 84 ? 16.283 0.054 -17.546 1.00 75.25 84 GLY A N 1
ATOM 679 C CA . GLY A 1 84 ? 16.623 -1.334 -17.887 1.00 75.25 84 GLY A CA 1
ATOM 680 C C . GLY A 1 84 ? 15.626 -2.324 -17.301 1.00 75.25 84 GLY A C 1
ATOM 681 O O . GLY A 1 84 ? 15.841 -2.870 -16.225 1.00 75.25 84 GLY A O 1
ATOM 682 N N . ILE A 1 85 ? 14.493 -2.534 -17.976 1.00 80.69 85 ILE A N 1
ATOM 683 C CA . ILE A 1 85 ? 13.463 -3.480 -17.505 1.00 80.69 85 ILE A CA 1
ATOM 684 C C . ILE A 1 85 ? 13.662 -4.902 -18.042 1.00 80.69 85 ILE A C 1
ATOM 686 O O . ILE A 1 85 ? 13.175 -5.854 -17.435 1.00 80.69 85 ILE A O 1
ATOM 690 N N . ARG A 1 86 ? 14.365 -5.073 -19.169 1.00 74.81 86 ARG A N 1
ATOM 691 C CA . ARG A 1 86 ? 14.488 -6.363 -19.872 1.00 74.81 86 ARG A CA 1
ATOM 692 C C . ARG A 1 86 ? 15.237 -7.393 -19.027 1.00 74.81 86 ARG A C 1
ATOM 694 O O . ARG A 1 86 ? 14.732 -8.494 -18.825 1.00 74.81 86 ARG A O 1
ATOM 701 N N . GLU A 1 87 ? 16.376 -7.005 -18.467 1.00 73.69 87 GLU A N 1
ATOM 702 C CA . GLU A 1 87 ? 17.180 -7.827 -17.558 1.00 73.69 87 GLU A CA 1
ATOM 703 C C . GLU A 1 87 ? 16.547 -8.073 -16.171 1.00 73.69 87 GLU A C 1
ATOM 705 O O . GLU A 1 87 ? 17.010 -8.945 -15.440 1.00 73.69 87 GLU A O 1
ATOM 710 N N . CYS A 1 88 ? 15.463 -7.375 -15.808 1.00 72.31 88 CYS A N 1
ATOM 711 C CA . CYS A 1 88 ? 14.826 -7.458 -14.484 1.00 72.31 88 CYS A CA 1
ATOM 712 C C . CYS A 1 88 ? 13.456 -8.162 -14.487 1.00 72.31 88 CYS A C 1
ATOM 714 O O . CYS A 1 88 ? 12.600 -7.869 -13.653 1.00 72.31 88 CYS A O 1
ATOM 716 N N . GLY A 1 89 ? 13.215 -9.079 -15.428 1.00 82.62 89 GLY A N 1
ATOM 717 C CA . GLY A 1 89 ? 11.920 -9.766 -15.543 1.00 82.62 89 GLY A CA 1
ATOM 718 C C . GLY A 1 89 ? 10.844 -8.938 -16.258 1.00 82.62 89 GLY A C 1
ATOM 719 O O . GLY A 1 89 ? 9.647 -9.171 -16.075 1.00 82.62 89 GLY A O 1
ATOM 720 N N . GLY A 1 90 ? 11.261 -7.966 -17.074 1.00 88.50 90 GLY A N 1
ATOM 721 C CA . GLY A 1 90 ? 10.381 -7.125 -17.877 1.00 88.50 90 GLY A CA 1
ATOM 722 C C . GLY A 1 90 ? 9.538 -6.153 -17.049 1.00 88.50 90 GLY A C 1
ATOM 723 O O . GLY A 1 90 ? 9.816 -5.854 -15.888 1.00 88.50 90 GLY A O 1
ATOM 724 N N . LEU A 1 91 ? 8.456 -5.672 -17.663 1.00 89.12 91 LEU A N 1
ATOM 725 C CA . LEU A 1 91 ? 7.485 -4.774 -17.023 1.00 89.12 91 LEU A CA 1
ATOM 726 C C . LEU A 1 91 ? 6.851 -5.397 -15.779 1.00 89.12 91 LEU A C 1
ATOM 728 O O . LEU A 1 91 ? 6.690 -4.723 -14.766 1.00 89.12 91 LEU A O 1
ATOM 732 N N . SER A 1 92 ? 6.512 -6.685 -15.841 1.00 89.94 92 SER A N 1
ATOM 733 C CA . SER A 1 92 ? 5.909 -7.402 -14.717 1.00 89.94 92 SER A CA 1
ATOM 734 C C . SER A 1 92 ? 6.861 -7.486 -13.525 1.00 89.94 92 SER A C 1
ATOM 736 O O . SER A 1 92 ? 6.431 -7.238 -12.401 1.00 89.94 92 SER A O 1
ATOM 738 N N . GLY A 1 93 ? 8.146 -7.769 -13.767 1.00 91.62 93 GLY A N 1
ATOM 739 C CA . GLY A 1 93 ? 9.180 -7.756 -12.732 1.00 91.62 93 GLY A CA 1
ATOM 740 C C . GLY A 1 93 ? 9.341 -6.377 -12.098 1.00 91.62 93 GLY A C 1
ATOM 741 O O . GLY A 1 93 ? 9.328 -6.268 -10.875 1.00 91.62 93 GLY A O 1
ATOM 742 N N . PHE A 1 94 ? 9.370 -5.322 -12.918 1.00 91.81 94 PHE A N 1
ATOM 743 C CA . PHE A 1 94 ? 9.430 -3.937 -12.447 1.00 91.81 94 PHE A CA 1
ATOM 744 C C . PHE A 1 94 ? 8.229 -3.545 -11.571 1.00 91.81 94 PHE A C 1
ATOM 746 O O . PHE A 1 94 ? 8.407 -2.993 -10.486 1.00 91.81 94 PHE A O 1
ATOM 753 N N . VAL A 1 95 ? 6.999 -3.839 -12.011 1.00 92.94 95 VAL A N 1
ATOM 754 C CA . VAL A 1 95 ? 5.787 -3.531 -11.231 1.00 92.94 95 VAL A CA 1
ATOM 755 C C . VAL A 1 95 ? 5.770 -4.335 -9.937 1.00 92.94 95 VAL A C 1
ATOM 757 O O . VAL A 1 95 ? 5.478 -3.784 -8.878 1.00 92.94 95 VAL A O 1
ATOM 760 N N . HIS A 1 96 ? 6.118 -5.621 -9.998 1.00 93.81 96 HIS A N 1
ATOM 761 C CA . HIS A 1 96 ? 6.187 -6.466 -8.815 1.00 93.81 96 HIS A CA 1
ATOM 762 C C . HIS A 1 96 ? 7.202 -5.925 -7.801 1.00 93.81 96 HIS A C 1
ATOM 764 O O . HIS A 1 96 ? 6.835 -5.697 -6.648 1.00 93.81 96 HIS A O 1
ATOM 770 N N . SER A 1 97 ? 8.441 -5.642 -8.226 1.00 93.81 97 SER A N 1
ATOM 771 C CA . SER A 1 97 ? 9.474 -5.096 -7.340 1.00 93.81 97 SER A CA 1
ATOM 772 C C . SER A 1 97 ? 9.042 -3.760 -6.745 1.00 93.81 97 SER A C 1
ATOM 774 O O . SER A 1 97 ? 9.150 -3.555 -5.537 1.00 93.81 97 SER A O 1
ATOM 776 N N . PHE A 1 98 ? 8.457 -2.882 -7.560 1.00 94.75 98 PHE A N 1
ATOM 777 C CA . PHE A 1 98 ? 7.949 -1.597 -7.101 1.00 94.75 98 PHE A CA 1
ATOM 778 C C . PHE A 1 98 ? 6.862 -1.746 -6.030 1.00 94.75 98 PHE A C 1
ATOM 780 O O . PHE A 1 98 ? 6.964 -1.141 -4.965 1.00 94.75 98 PHE A O 1
ATOM 787 N N . VAL A 1 99 ? 5.859 -2.600 -6.249 1.00 95.44 99 VAL A N 1
ATOM 788 C CA . VAL A 1 99 ? 4.807 -2.850 -5.251 1.00 95.44 99 VAL A CA 1
ATOM 789 C C . VAL A 1 99 ? 5.398 -3.447 -3.971 1.00 95.44 99 VAL A C 1
ATOM 791 O O . VAL A 1 99 ? 5.007 -3.047 -2.874 1.00 95.44 99 VAL A O 1
ATOM 794 N N . THR A 1 100 ? 6.366 -4.364 -4.072 1.00 95.75 100 THR A N 1
ATOM 795 C CA . THR A 1 100 ? 7.005 -4.944 -2.879 1.00 95.75 100 THR A CA 1
ATOM 796 C C . THR A 1 100 ? 7.788 -3.915 -2.061 1.00 95.75 100 THR A C 1
ATOM 798 O O . THR A 1 100 ? 7.698 -3.932 -0.832 1.00 95.75 100 THR A O 1
ATOM 801 N N . GLU A 1 101 ? 8.491 -2.988 -2.718 1.00 96.06 101 GLU A N 1
ATOM 802 C CA . GLU A 1 101 ? 9.196 -1.872 -2.077 1.00 96.06 101 GLU A CA 1
ATOM 803 C C . GLU A 1 101 ? 8.212 -0.923 -1.389 1.00 96.06 101 GLU A C 1
ATOM 805 O O . GLU A 1 101 ? 8.384 -0.601 -0.213 1.00 96.06 101 GLU A O 1
ATOM 810 N N . VAL A 1 102 ? 7.133 -0.542 -2.080 1.00 96.62 102 VAL A N 1
ATOM 811 C CA . VAL A 1 102 ? 6.066 0.297 -1.518 1.00 96.62 102 VAL A CA 1
ATOM 812 C C . VAL A 1 102 ? 5.470 -0.351 -0.269 1.00 96.62 102 VAL A C 1
ATOM 814 O O . VAL A 1 102 ? 5.381 0.291 0.777 1.00 96.62 102 VAL A O 1
ATOM 817 N N . LEU A 1 103 ? 5.128 -1.641 -0.324 1.00 95.62 103 LEU A N 1
ATOM 818 C CA . LEU A 1 103 ? 4.616 -2.363 0.842 1.00 95.62 103 LEU A CA 1
ATOM 819 C C . LEU A 1 103 ? 5.639 -2.418 1.984 1.00 95.62 103 LEU A C 1
ATOM 821 O O . LEU A 1 103 ? 5.248 -2.362 3.149 1.00 95.62 103 LEU A O 1
ATOM 825 N N . ALA A 1 104 ? 6.938 -2.511 1.688 1.00 95.94 104 ALA A N 1
ATOM 826 C CA . ALA A 1 104 ? 7.980 -2.470 2.710 1.00 95.94 104 ALA A CA 1
ATOM 827 C C . ALA A 1 104 ? 8.065 -1.096 3.394 1.00 95.94 104 ALA A C 1
ATOM 829 O O . ALA A 1 104 ? 8.106 -1.041 4.624 1.00 95.94 104 ALA A O 1
ATOM 830 N N . ILE A 1 105 ? 8.010 -0.004 2.625 1.00 96.31 105 ILE A N 1
ATOM 831 C CA . ILE A 1 105 ? 7.989 1.371 3.150 1.00 96.31 105 ILE A CA 1
ATOM 832 C C . ILE A 1 105 ? 6.759 1.584 4.035 1.00 96.31 105 ILE A C 1
ATOM 834 O O . ILE A 1 105 ? 6.872 2.088 5.151 1.00 96.31 105 ILE A O 1
ATOM 838 N N . VAL A 1 106 ? 5.590 1.142 3.572 1.00 96.50 106 VAL A N 1
ATOM 839 C CA . VAL A 1 106 ? 4.338 1.240 4.327 1.00 96.50 106 VAL A CA 1
ATOM 840 C C . VAL A 1 106 ? 4.424 0.468 5.646 1.00 96.50 106 VAL A C 1
ATOM 842 O O . VAL A 1 106 ? 4.080 1.019 6.692 1.00 96.50 106 VAL A O 1
ATOM 845 N N . ARG A 1 107 ? 4.934 -0.775 5.636 1.00 95.44 107 ARG A N 1
ATOM 846 C CA . ARG A 1 107 ? 5.146 -1.553 6.870 1.00 95.44 107 ARG A CA 1
ATOM 847 C C . ARG A 1 107 ? 6.075 -0.823 7.837 1.00 95.44 107 ARG A C 1
ATOM 849 O O . ARG A 1 107 ? 5.744 -0.708 9.011 1.00 95.44 107 ARG A O 1
ATOM 856 N N . ALA A 1 108 ? 7.200 -0.299 7.353 1.00 95.75 108 ALA A N 1
ATOM 857 C CA . ALA A 1 108 ? 8.134 0.454 8.187 1.00 95.75 108 ALA A CA 1
ATOM 858 C C . ALA A 1 108 ? 7.477 1.702 8.801 1.00 95.75 108 ALA A C 1
ATOM 860 O O . ALA A 1 108 ? 7.675 1.984 9.981 1.00 95.75 108 ALA A O 1
ATOM 861 N N . HIS A 1 109 ? 6.650 2.412 8.030 1.00 96.25 109 HIS A N 1
ATOM 862 C CA . HIS A 1 109 ? 5.941 3.596 8.505 1.00 96.25 109 HIS A CA 1
ATOM 863 C C . HIS A 1 109 ? 4.927 3.270 9.608 1.00 96.25 109 HIS A C 1
ATOM 865 O O . HIS A 1 109 ? 4.874 3.955 10.626 1.00 96.25 109 HIS A O 1
ATOM 871 N N . VAL A 1 110 ? 4.154 2.194 9.449 1.00 96.19 110 VAL A N 1
ATOM 872 C CA . VAL A 1 110 ? 3.207 1.743 10.480 1.00 96.19 110 VAL A CA 1
ATOM 873 C C . VAL A 1 110 ? 3.942 1.364 11.766 1.00 96.19 110 VAL A C 1
ATOM 875 O O . VAL A 1 110 ? 3.530 1.796 12.842 1.00 96.19 110 VAL A O 1
ATOM 878 N N . THR A 1 111 ? 5.061 0.638 11.664 1.00 95.38 111 THR A N 1
ATOM 879 C CA . THR A 1 111 ? 5.906 0.324 12.826 1.00 95.38 111 THR A CA 1
ATOM 880 C C . THR A 1 111 ? 6.433 1.593 13.497 1.00 95.38 111 THR A C 1
ATOM 882 O O . THR A 1 111 ? 6.428 1.678 14.722 1.00 95.38 111 THR A O 1
ATOM 885 N N . ALA A 1 112 ? 6.847 2.602 12.722 1.00 95.00 112 ALA A N 1
ATOM 886 C CA . ALA A 1 112 ? 7.347 3.872 13.254 1.00 95.00 112 ALA A CA 1
ATOM 887 C C . ALA A 1 112 ? 6.282 4.658 14.042 1.00 95.00 112 ALA A C 1
ATOM 889 O O . ALA A 1 112 ? 6.617 5.356 14.995 1.00 95.00 112 ALA A O 1
ATOM 890 N N . LEU A 1 113 ? 5.000 4.507 13.693 1.00 95.06 113 LEU A N 1
ATOM 891 C CA . LEU A 1 113 ? 3.877 5.054 14.463 1.00 95.06 113 LEU A CA 1
ATOM 892 C C . LEU A 1 113 ? 3.547 4.238 15.727 1.00 95.06 113 LEU A C 1
ATOM 894 O O . LEU A 1 113 ? 2.699 4.651 16.517 1.00 95.06 113 LEU A O 1
ATOM 898 N N . GLY A 1 114 ? 4.184 3.080 15.925 1.00 94.12 114 GLY A N 1
ATOM 899 C CA . GLY A 1 114 ? 3.852 2.125 16.985 1.00 94.12 114 GLY A CA 1
ATOM 900 C C . GLY A 1 114 ? 2.655 1.229 16.650 1.00 94.12 114 GLY A C 1
ATOM 901 O O . GLY A 1 114 ? 2.055 0.642 17.550 1.00 94.12 114 GLY A O 1
ATOM 902 N N . GLY A 1 115 ? 2.275 1.144 15.373 1.00 93.81 115 GLY A N 1
ATOM 903 C CA . GLY A 1 115 ? 1.209 0.275 14.888 1.00 93.81 115 GLY A CA 1
ATOM 904 C C . GLY A 1 115 ? 1.703 -1.123 14.532 1.00 93.81 115 GLY A C 1
ATOM 905 O O . GLY A 1 115 ? 2.867 -1.336 14.203 1.00 93.81 115 GLY A O 1
ATOM 906 N N . ASN A 1 116 ? 0.784 -2.083 14.550 1.00 93.44 116 ASN A N 1
ATOM 907 C CA . ASN A 1 116 ? 1.025 -3.478 14.172 1.00 93.44 116 ASN A CA 1
ATOM 908 C C . ASN A 1 116 ? 0.179 -3.936 12.971 1.00 93.44 116 ASN A C 1
ATOM 910 O O . ASN A 1 116 ? 0.378 -5.040 12.470 1.00 93.44 116 ASN A O 1
ATOM 914 N N . ALA A 1 117 ? -0.757 -3.108 12.502 1.00 95.00 117 ALA A N 1
ATOM 915 C CA . ALA A 1 117 ? -1.581 -3.407 11.343 1.00 95.00 117 ALA A CA 1
ATOM 916 C C . ALA A 1 117 ? -1.991 -2.137 10.584 1.00 95.00 117 ALA A C 1
ATOM 918 O O . ALA A 1 117 ? -2.219 -1.086 11.185 1.00 95.00 117 ALA A O 1
ATOM 919 N N . MET A 1 118 ? -2.135 -2.262 9.266 1.00 95.88 118 MET A N 1
ATOM 920 C CA . MET A 1 118 ? -2.781 -1.292 8.388 1.00 95.88 118 MET A CA 1
ATOM 921 C C . MET A 1 118 ? -4.030 -1.927 7.781 1.00 95.88 118 MET A C 1
ATOM 923 O O . MET A 1 118 ? -3.959 -2.974 7.137 1.00 95.88 118 MET A O 1
ATOM 927 N N . VAL A 1 119 ? -5.171 -1.278 7.983 1.00 96.75 119 VAL A N 1
ATOM 928 C CA . VAL A 1 119 ? -6.472 -1.698 7.453 1.00 96.75 119 VAL A CA 1
ATOM 929 C C . VAL A 1 119 ? -6.908 -0.784 6.317 1.00 96.75 119 VAL A C 1
ATOM 931 O O . VAL A 1 119 ? -6.360 0.305 6.157 1.00 96.75 119 VAL A O 1
ATOM 934 N N . ALA A 1 120 ? -7.911 -1.218 5.554 1.00 96.38 120 ALA A N 1
ATOM 935 C CA . ALA A 1 120 ? -8.470 -0.472 4.431 1.00 96.38 120 ALA A CA 1
ATOM 936 C C . ALA A 1 120 ? -7.399 -0.021 3.421 1.00 96.38 120 ALA A C 1
ATOM 938 O O . ALA A 1 120 ? -7.452 1.090 2.905 1.00 96.38 120 ALA A O 1
ATOM 939 N N . TYR A 1 121 ? -6.409 -0.875 3.152 1.00 96.25 121 TYR A N 1
ATOM 940 C CA . TYR A 1 121 ? -5.424 -0.612 2.111 1.00 96.25 121 TYR A CA 1
ATOM 941 C C . TYR A 1 121 ? -6.065 -0.645 0.723 1.00 96.25 121 TYR A C 1
ATOM 943 O O . TYR A 1 121 ? -6.677 -1.642 0.340 1.00 96.25 121 TYR A O 1
ATOM 951 N N . PHE A 1 122 ? -5.853 0.405 -0.060 1.00 96.19 122 PHE A N 1
ATOM 952 C CA . PHE A 1 122 ? -6.196 0.425 -1.474 1.00 96.19 122 PHE A CA 1
ATOM 953 C C . PHE A 1 122 ? -5.179 1.255 -2.254 1.00 96.19 122 PHE A C 1
ATOM 955 O O . PHE A 1 122 ? -4.514 2.134 -1.706 1.00 96.19 122 PHE A O 1
ATOM 962 N N . ILE A 1 123 ? -5.064 0.957 -3.544 1.00 95.31 123 ILE A N 1
ATOM 963 C CA . ILE A 1 123 ? -4.302 1.752 -4.503 1.00 95.31 123 ILE A CA 1
ATOM 964 C C . ILE A 1 123 ? -5.331 2.471 -5.367 1.00 95.31 123 ILE A C 1
ATOM 966 O O . ILE A 1 123 ? -6.096 1.813 -6.069 1.00 95.31 123 ILE A O 1
ATOM 970 N N . SER A 1 124 ? -5.366 3.800 -5.292 1.00 94.81 124 SER A N 1
ATOM 971 C CA . SER A 1 124 ? -6.298 4.603 -6.092 1.00 94.81 124 SER A CA 1
ATOM 972 C C . SER A 1 124 ? -5.938 4.559 -7.573 1.00 94.81 124 SER A C 1
ATOM 974 O O . SER A 1 124 ? -6.781 4.264 -8.412 1.00 94.81 124 SER A O 1
ATOM 976 N N . GLU A 1 125 ? -4.671 4.829 -7.888 1.00 93.12 125 GLU A N 1
ATOM 977 C CA . GLU A 1 125 ? -4.165 4.887 -9.255 1.00 93.12 125 GLU A CA 1
ATOM 978 C C . GLU A 1 125 ? -2.801 4.201 -9.336 1.00 93.12 125 GLU A C 1
ATOM 980 O O . GLU A 1 125 ? -1.941 4.376 -8.471 1.00 93.12 125 GLU A O 1
ATOM 985 N N . CYS A 1 126 ? -2.603 3.412 -10.391 1.00 92.69 126 CYS A N 1
ATOM 986 C CA . CYS A 1 126 ? -1.325 2.796 -10.723 1.00 92.69 126 CYS A CA 1
ATOM 987 C C . CYS A 1 126 ? -1.127 2.908 -12.233 1.00 92.69 126 CYS A C 1
ATOM 989 O O . CYS A 1 126 ? -1.710 2.148 -13.005 1.00 92.69 126 CYS A O 1
ATOM 991 N N . ILE A 1 127 ? -0.350 3.907 -12.650 1.00 93.06 127 ILE A N 1
ATOM 992 C CA . ILE A 1 127 ? -0.116 4.214 -14.060 1.00 93.06 127 ILE A CA 1
ATOM 993 C C . ILE A 1 127 ? 1.313 3.813 -14.406 1.00 93.06 127 ILE A C 1
ATOM 995 O O . ILE A 1 127 ? 2.263 4.231 -13.746 1.00 93.06 127 ILE A O 1
ATOM 999 N N . LEU A 1 128 ? 1.459 3.008 -15.456 1.00 91.56 128 LEU A N 1
ATOM 1000 C CA . LEU A 1 128 ? 2.747 2.552 -15.958 1.00 91.56 128 LEU A CA 1
ATOM 1001 C C . LEU A 1 128 ? 2.965 3.102 -17.363 1.00 91.56 128 LEU A C 1
ATOM 1003 O O . LEU A 1 128 ? 2.248 2.743 -18.296 1.00 91.56 128 LEU A O 1
ATOM 1007 N N . TYR A 1 129 ? 3.983 3.943 -17.513 1.00 89.81 129 TYR A N 1
ATOM 1008 C CA . TYR A 1 129 ? 4.423 4.423 -18.815 1.00 89.81 129 TYR A CA 1
ATOM 1009 C C . TYR A 1 129 ? 5.585 3.569 -19.305 1.00 89.81 129 TYR A C 1
ATOM 1011 O O . TYR A 1 129 ? 6.628 3.491 -18.658 1.00 89.81 129 TYR A O 1
ATOM 1019 N N . HIS A 1 130 ? 5.408 2.943 -20.465 1.00 84.00 130 HIS A N 1
ATOM 1020 C CA . HIS A 1 130 ? 6.458 2.186 -21.129 1.00 84.00 130 HIS A CA 1
ATOM 1021 C C . HIS A 1 130 ? 6.587 2.647 -22.573 1.00 84.00 130 HIS A C 1
ATOM 1023 O O . HIS A 1 130 ? 5.612 2.634 -23.323 1.00 84.00 130 HIS A O 1
ATOM 1029 N N . ASN A 1 131 ? 7.797 3.050 -22.958 1.00 80.12 131 ASN A N 1
ATOM 1030 C CA . ASN A 1 131 ? 8.114 3.351 -24.341 1.00 80.12 131 ASN A CA 1
ATOM 1031 C C . ASN A 1 131 ? 8.914 2.182 -24.934 1.00 80.12 131 ASN A C 1
ATOM 1033 O O . ASN A 1 131 ? 10.108 2.092 -24.656 1.00 80.12 131 ASN A O 1
ATOM 1037 N N . PRO A 1 132 ? 8.313 1.332 -25.783 1.00 69.56 132 PRO A N 1
ATOM 1038 C CA . PRO A 1 132 ? 9.002 0.174 -26.354 1.00 69.56 132 PRO A CA 1
ATOM 1039 C C . PRO A 1 132 ? 10.158 0.560 -27.293 1.00 69.56 132 PRO A C 1
ATOM 1041 O O . PRO A 1 132 ? 10.959 -0.294 -27.661 1.00 69.56 132 PRO A O 1
ATOM 1044 N N . HIS A 1 133 ? 10.250 1.836 -27.693 1.00 70.62 133 HIS A N 1
ATOM 1045 C CA . HIS A 1 133 ? 11.325 2.366 -28.535 1.00 70.62 133 HIS A CA 1
ATOM 1046 C C . HIS A 1 133 ? 12.502 2.947 -27.739 1.00 70.62 133 HIS A C 1
ATOM 1048 O O . HIS A 1 133 ? 13.543 3.249 -28.322 1.00 70.62 133 HIS A O 1
ATOM 1054 N N . LYS A 1 134 ? 12.354 3.124 -26.421 1.00 60.41 134 LYS A N 1
ATOM 1055 C CA . LYS A 1 134 ? 13.436 3.499 -25.506 1.00 60.41 134 LYS A CA 1
ATOM 1056 C C . LYS A 1 134 ? 13.626 2.340 -24.519 1.00 60.41 134 LYS A C 1
ATOM 1058 O O . LYS A 1 134 ? 12.953 2.294 -23.496 1.00 60.41 134 LYS A O 1
ATOM 1063 N N . ASN A 1 135 ? 14.565 1.459 -24.881 1.00 54.19 135 ASN A N 1
ATOM 1064 C CA . ASN A 1 135 ? 14.920 0.162 -24.276 1.00 54.19 135 ASN A CA 1
ATOM 1065 C C . ASN A 1 135 ? 13.863 -0.945 -24.364 1.00 54.19 135 ASN A C 1
ATOM 1067 O O . ASN A 1 135 ? 12.960 -1.044 -23.511 1.00 54.19 135 ASN A O 1
#

Radius of gyration: 29.92 Å; chains: 1; bounding box: 58×78×48 Å

pLDDT: mean 73.76, std 23.41, range [27.31, 96.75]

InterPro domains:
  IPR038983 C2 domain-containing protein 5 [PTHR37412] (29-135)
  IPR057815 C2CD5, C-terminal domain [PF23128] (56-135)

Secondary structure (DSSP, 8-state):
----------------------------PPPPP---------------S---S-EE-SSSS-TT------------------S--GGGTHHHHHHHHHHHHHHHHHHHHHHHTT-SEE-S---S-------TT--